Protein AF-A0A4U5NSZ7-F1 (afdb_monomer_lite)

Radius of gyration: 17.47 Å; chains: 1; bounding box: 36×19×52 Å

Organism: Steinernema carpocapsae (NCBI:txid34508)

Structure (mmCIF, N/CA/C/O backbone):
data_AF-A0A4U5NSZ7-F1
#
_entry.id   AF-A0A4U5NSZ7-F1
#
loop_
_atom_site.group_PDB
_atom_site.id
_atom_site.type_symbol
_atom_site.label_atom_id
_atom_site.label_alt_id
_atom_site.label_comp_id
_atom_site.label_asym_id
_atom_site.label_entity_id
_atom_site.label_seq_id
_atom_site.pdbx_PDB_ins_code
_atom_site.Cartn_x
_atom_site.Cartn_y
_atom_site.Cartn_z
_atom_site.occupancy
_atom_site.B_iso_or_equiv
_atom_site.auth_seq_id
_atom_site.auth_comp_id
_atom_site.auth_asym_id
_atom_site.auth_atom_id
_atom_site.pdbx_PDB_model_num
ATOM 1 N N . MET A 1 1 ? -10.128 0.109 -7.942 1.00 51.00 1 MET A N 1
ATOM 2 C CA . MET A 1 1 ? -8.758 -0.377 -8.231 1.00 51.00 1 MET A CA 1
ATOM 3 C C . MET A 1 1 ? -8.138 0.262 -9.471 1.00 51.00 1 MET A C 1
ATOM 5 O O . MET A 1 1 ? -7.003 0.685 -9.370 1.00 51.00 1 MET A O 1
ATOM 9 N N . LEU A 1 2 ? -8.832 0.401 -10.609 1.00 61.00 2 LEU A N 1
ATOM 10 C CA . LEU A 1 2 ? -8.241 0.990 -11.832 1.00 61.00 2 LEU A CA 1
ATOM 11 C C . LEU A 1 2 ? -7.739 2.442 -11.693 1.00 61.00 2 LEU A C 1
ATOM 13 O O . LEU A 1 2 ? -6.892 2.865 -12.471 1.00 61.00 2 LEU A O 1
ATOM 17 N N . GLU A 1 3 ? -8.242 3.204 -10.722 1.00 80.38 3 GLU A N 1
ATOM 18 C CA . GLU A 1 3 ? -7.818 4.593 -10.509 1.00 80.38 3 GLU A CA 1
ATOM 19 C C . GLU A 1 3 ? -6.402 4.701 -9.937 1.00 80.38 3 GLU A C 1
ATOM 21 O O . GLU A 1 3 ? -5.629 5.511 -10.434 1.00 80.38 3 GLU A O 1
ATOM 26 N N . ILE A 1 4 ? -6.019 3.835 -8.986 1.00 82.75 4 ILE A N 1
ATOM 27 C CA . ILE A 1 4 ? -4.679 3.905 -8.378 1.00 82.75 4 ILE A CA 1
ATOM 28 C C . ILE A 1 4 ? -3.584 3.597 -9.399 1.00 82.75 4 ILE A C 1
ATOM 30 O O . ILE A 1 4 ? -2.524 4.205 -9.371 1.00 82.75 4 ILE A O 1
ATOM 34 N N . ALA A 1 5 ? -3.866 2.705 -10.353 1.00 83.94 5 ALA A N 1
ATOM 35 C CA . ALA A 1 5 ? -2.917 2.338 -11.397 1.00 83.94 5 ALA A CA 1
ATOM 36 C C . ALA A 1 5 ? -2.542 3.526 -12.298 1.00 83.94 5 ALA A C 1
ATOM 38 O O . ALA A 1 5 ? -1.434 3.557 -12.818 1.00 83.94 5 ALA A O 1
ATOM 39 N N . LYS A 1 6 ? -3.440 4.511 -12.463 1.00 86.94 6 LYS A N 1
ATOM 40 C CA . LYS A 1 6 ? -3.156 5.745 -13.219 1.00 86.94 6 LYS A CA 1
ATOM 41 C C . LYS A 1 6 ? -2.273 6.725 -12.446 1.00 86.94 6 LYS A C 1
ATOM 43 O O . LYS A 1 6 ? -1.677 7.604 -13.055 1.00 86.94 6 LYS A O 1
ATOM 48 N N . GLU A 1 7 ? -2.240 6.599 -11.124 1.00 88.44 7 GLU A N 1
ATOM 49 C CA . GLU A 1 7 ? -1.436 7.428 -10.223 1.00 88.44 7 GLU A CA 1
ATOM 50 C C . GLU A 1 7 ? -0.058 6.794 -9.956 1.00 88.44 7 GLU A C 1
ATOM 52 O O . GLU A 1 7 ? 0.854 7.465 -9.475 1.00 88.44 7 GLU A O 1
ATOM 57 N N . CYS A 1 8 ? 0.113 5.510 -10.287 1.00 87.56 8 CYS A N 1
ATOM 58 C CA . CYS A 1 8 ? 1.393 4.827 -10.191 1.00 87.56 8 CYS A CA 1
ATOM 59 C C . CYS A 1 8 ? 2.401 5.357 -11.230 1.00 87.56 8 CYS A C 1
ATOM 61 O O . CYS A 1 8 ? 2.027 5.660 -12.366 1.00 87.56 8 CYS A O 1
ATOM 63 N N . PRO A 1 9 ? 3.700 5.388 -10.882 1.00 85.56 9 PRO A N 1
ATOM 64 C CA . PRO A 1 9 ? 4.779 5.557 -11.844 1.00 85.56 9 PRO A CA 1
ATOM 65 C C . PRO A 1 9 ? 4.662 4.601 -13.035 1.00 85.56 9 PRO A C 1
ATOM 67 O O . PRO A 1 9 ? 4.292 3.437 -12.877 1.00 85.56 9 PRO A O 1
ATOM 70 N N . THR A 1 10 ? 5.064 5.076 -14.217 1.00 84.38 10 THR A N 1
ATOM 71 C CA . THR A 1 10 ? 5.073 4.291 -15.464 1.00 84.38 10 THR A CA 1
ATOM 72 C C . THR A 1 10 ? 5.875 2.996 -15.339 1.00 84.38 10 THR A C 1
ATOM 74 O O . THR A 1 10 ? 5.532 1.990 -15.953 1.00 84.38 10 THR A O 1
ATOM 77 N N . VAL A 1 11 ? 6.948 3.026 -14.545 1.00 84.94 11 VAL A N 1
ATOM 78 C CA . VAL A 1 11 ? 7.776 1.864 -14.231 1.00 84.94 11 VAL A CA 1
ATOM 79 C C . VAL A 1 11 ? 7.714 1.637 -12.729 1.00 84.94 11 VAL A C 1
ATOM 81 O O . VAL A 1 11 ? 8.097 2.504 -11.947 1.00 84.94 11 VAL A O 1
ATOM 84 N N . MET A 1 12 ? 7.226 0.465 -12.342 1.00 88.75 12 MET A N 1
ATOM 85 C CA . MET A 1 12 ? 7.136 0.020 -10.958 1.00 88.75 12 MET A CA 1
ATOM 86 C C . MET A 1 12 ? 7.590 -1.434 -10.905 1.00 88.75 12 MET A C 1
ATOM 88 O O . MET A 1 12 ? 7.049 -2.280 -11.621 1.00 88.75 12 MET A O 1
ATOM 92 N N . SER A 1 13 ? 8.592 -1.734 -10.081 1.00 90.50 13 SER A N 1
ATOM 93 C CA . SER A 1 13 ? 9.014 -3.117 -9.877 1.00 90.50 13 SER A CA 1
ATOM 94 C C . SER A 1 13 ? 8.007 -3.873 -9.001 1.00 90.50 13 SER A C 1
ATOM 96 O O . SER A 1 13 ? 7.190 -3.283 -8.290 1.00 90.50 13 SER A O 1
ATOM 98 N N . GLY A 1 14 ? 8.092 -5.206 -8.986 1.00 91.06 14 GLY A N 1
ATOM 99 C CA . GLY A 1 14 ? 7.309 -6.009 -8.041 1.00 91.06 14 GLY A CA 1
ATOM 100 C C . GLY A 1 14 ? 7.608 -5.663 -6.574 1.00 91.06 14 GLY A C 1
ATOM 101 O O . GLY A 1 14 ? 6.707 -5.715 -5.738 1.00 91.06 14 GLY A O 1
ATOM 102 N N . ALA A 1 15 ? 8.845 -5.255 -6.265 1.00 91.75 15 ALA A N 1
ATOM 103 C CA . ALA A 1 15 ? 9.242 -4.828 -4.925 1.00 91.75 15 ALA A CA 1
ATOM 104 C C . ALA A 1 15 ? 8.604 -3.486 -4.540 1.00 91.75 15 ALA A C 1
ATOM 106 O O . ALA A 1 15 ? 8.133 -3.330 -3.412 1.00 91.75 15 ALA A O 1
ATOM 107 N N . ASP A 1 16 ? 8.522 -2.548 -5.486 1.00 92.56 16 ASP A N 1
ATOM 108 C CA . ASP A 1 16 ? 7.826 -1.276 -5.290 1.00 92.56 16 ASP A CA 1
ATOM 109 C C . ASP A 1 16 ? 6.337 -1.516 -5.027 1.00 92.56 16 ASP A C 1
ATOM 111 O O . ASP A 1 16 ? 5.796 -1.025 -4.037 1.00 92.56 16 ASP A O 1
ATOM 115 N N . LEU A 1 17 ? 5.682 -2.341 -5.851 1.00 93.06 17 LEU A N 1
ATOM 116 C CA . LEU A 1 17 ? 4.271 -2.680 -5.663 1.00 93.06 17 LEU A CA 1
ATOM 117 C C . LEU A 1 17 ? 4.024 -3.351 -4.305 1.00 93.06 17 LEU A C 1
ATOM 119 O O . LEU A 1 17 ? 3.083 -2.996 -3.595 1.00 93.06 17 LEU A O 1
ATOM 123 N N . TYR A 1 18 ? 4.881 -4.296 -3.913 1.00 94.00 18 TYR A N 1
ATOM 124 C CA . TYR A 1 18 ? 4.795 -4.923 -2.596 1.00 94.00 18 TYR A CA 1
ATOM 125 C C . TYR A 1 18 ? 4.946 -3.894 -1.468 1.00 94.00 18 TYR A C 1
ATOM 127 O O . TYR A 1 18 ? 4.151 -3.883 -0.528 1.00 94.00 18 TYR A O 1
ATOM 135 N N . SER A 1 19 ? 5.930 -2.998 -1.576 1.00 94.38 19 SER A N 1
ATOM 136 C CA . SER A 1 19 ? 6.166 -1.923 -0.609 1.00 94.38 19 SER A CA 1
ATOM 137 C C . SER A 1 19 ? 4.956 -0.992 -0.489 1.00 94.38 19 SER A C 1
ATOM 139 O O . SER A 1 19 ? 4.552 -0.668 0.630 1.00 94.38 19 SER A O 1
ATOM 141 N N . LEU A 1 20 ? 4.322 -0.631 -1.612 1.00 93.81 20 LEU A N 1
ATOM 142 C CA . LEU A 1 20 ? 3.099 0.175 -1.646 1.00 93.81 20 LEU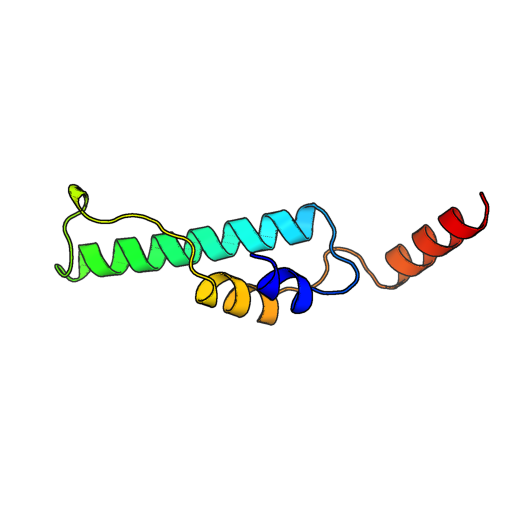 A CA 1
ATOM 143 C C . LEU A 1 20 ? 1.979 -0.470 -0.823 1.00 93.81 20 LEU A C 1
ATOM 145 O O . LEU A 1 20 ? 1.442 0.148 0.098 1.00 93.81 20 LEU A O 1
ATOM 149 N N . ILE A 1 21 ? 1.642 -1.722 -1.143 1.00 94.50 21 ILE A N 1
ATOM 150 C CA . ILE A 1 21 ? 0.543 -2.439 -0.488 1.00 94.50 21 ILE A CA 1
ATOM 151 C C . ILE A 1 21 ? 0.857 -2.691 0.987 1.00 94.50 21 ILE A C 1
ATOM 153 O O . ILE A 1 21 ? -0.004 -2.480 1.842 1.00 94.50 21 ILE A O 1
ATOM 157 N N . SER A 1 22 ? 2.089 -3.093 1.300 1.00 95.81 22 SER A N 1
ATOM 158 C CA . SER A 1 22 ? 2.529 -3.359 2.671 1.00 95.81 22 SER A CA 1
ATOM 159 C C . SER A 1 22 ? 2.413 -2.111 3.549 1.00 95.81 22 SER A C 1
ATOM 161 O O . SER A 1 22 ? 1.783 -2.149 4.607 1.00 95.81 22 SER A O 1
ATOM 163 N N . ARG A 1 23 ? 2.918 -0.965 3.078 1.00 95.94 23 ARG A N 1
ATOM 164 C CA . ARG A 1 23 ? 2.825 0.306 3.811 1.00 95.94 23 ARG A CA 1
ATOM 165 C C . ARG A 1 23 ? 1.380 0.777 3.966 1.00 95.94 23 ARG A C 1
ATOM 167 O O . ARG A 1 23 ? 0.992 1.149 5.067 1.00 95.94 23 ARG A O 1
ATOM 174 N N . ALA A 1 24 ? 0.563 0.705 2.913 1.00 96.00 24 ALA A N 1
ATOM 175 C CA . ALA A 1 24 ? -0.845 1.103 2.996 1.00 96.00 24 ALA A CA 1
ATOM 176 C C . ALA A 1 24 ? -1.646 0.202 3.954 1.00 96.00 24 ALA A C 1
ATOM 178 O O . ALA A 1 24 ? -2.542 0.670 4.654 1.00 96.00 24 ALA A O 1
ATOM 179 N N . THR A 1 25 ? -1.289 -1.083 4.026 1.00 96.75 25 THR A N 1
ATOM 180 C CA . THR A 1 25 ? -1.850 -2.022 5.006 1.00 96.75 25 THR A CA 1
ATOM 181 C C . THR A 1 25 ? -1.450 -1.639 6.425 1.00 96.75 25 THR A C 1
ATOM 183 O O . THR A 1 25 ? -2.303 -1.616 7.306 1.00 96.75 25 THR A O 1
ATOM 186 N N . MET A 1 26 ? -0.185 -1.278 6.650 1.00 96.94 26 MET A N 1
ATOM 187 C CA . MET A 1 26 ? 0.277 -0.829 7.966 1.00 96.94 26 MET A CA 1
ATOM 188 C C . MET A 1 26 ? -0.413 0.458 8.424 1.00 96.94 26 MET A C 1
ATOM 190 O O . MET A 1 26 ? -0.738 0.572 9.602 1.00 96.94 26 MET A O 1
ATOM 194 N N . GLU A 1 27 ? -0.712 1.392 7.517 1.00 96.12 27 GLU A N 1
ATOM 195 C CA . GLU A 1 27 ? -1.518 2.569 7.868 1.00 96.12 27 GLU A CA 1
ATOM 196 C C . GLU A 1 27 ? -2.961 2.190 8.234 1.00 96.12 27 GLU A C 1
ATOM 198 O O . GLU A 1 27 ? -3.488 2.675 9.236 1.00 96.12 27 GLU A O 1
ATOM 203 N N . ALA A 1 28 ? -3.584 1.258 7.505 1.00 96.00 28 ALA A N 1
ATOM 204 C CA . ALA A 1 28 ? -4.911 0.752 7.863 1.00 96.00 28 ALA A CA 1
ATOM 205 C C . ALA A 1 28 ? -4.919 0.083 9.251 1.00 96.00 28 ALA A C 1
ATOM 207 O O . ALA A 1 28 ? -5.844 0.301 10.036 1.00 96.00 28 ALA A O 1
ATOM 208 N N . VAL A 1 29 ? -3.872 -0.686 9.573 1.00 96.06 29 VAL A N 1
ATOM 209 C CA . VAL A 1 29 ? -3.674 -1.285 10.902 1.00 96.06 29 VAL A CA 1
ATOM 210 C C . VAL A 1 29 ? -3.492 -0.204 11.964 1.00 96.06 29 VAL A C 1
ATOM 212 O O . VAL A 1 29 ? -4.154 -0.256 12.995 1.00 96.06 29 VAL A O 1
ATOM 215 N N . ARG A 1 30 ? -2.649 0.806 11.720 1.00 95.56 30 ARG A N 1
ATOM 216 C CA . ARG A 1 30 ? -2.426 1.908 12.667 1.00 95.56 30 ARG A CA 1
ATOM 217 C C . ARG A 1 30 ? -3.728 2.641 12.990 1.00 95.56 30 ARG A C 1
ATOM 219 O O . ARG A 1 30 ? -3.999 2.910 14.155 1.00 95.56 30 ARG A O 1
ATOM 226 N N . VAL A 1 31 ? -4.548 2.931 11.979 1.00 95.06 31 VAL A N 1
ATOM 227 C CA . VAL A 1 31 ? -5.856 3.576 12.173 1.00 95.06 31 VAL A CA 1
ATOM 228 C C . VAL A 1 31 ? -6.811 2.676 12.958 1.00 95.06 31 VAL A C 1
ATOM 230 O O . VAL A 1 31 ? -7.510 3.160 13.845 1.00 95.06 31 VAL A O 1
ATOM 233 N N . ALA A 1 32 ? -6.843 1.378 12.654 1.00 94.62 32 ALA A N 1
ATOM 234 C CA . ALA A 1 32 ? -7.641 0.401 13.392 1.00 94.62 32 ALA A CA 1
ATOM 235 C C . ALA A 1 32 ? -7.256 0.360 14.881 1.00 94.62 32 ALA A C 1
ATOM 237 O O . ALA A 1 32 ? -8.129 0.493 15.736 1.00 94.62 32 ALA A O 1
ATOM 238 N N . VAL A 1 33 ? -5.959 0.262 15.181 1.00 95.38 33 VAL A N 1
ATOM 239 C CA . VAL A 1 33 ? -5.435 0.282 16.555 1.00 95.38 33 VAL A CA 1
ATOM 240 C C . VAL A 1 33 ? -5.790 1.592 17.258 1.00 95.38 33 VAL A C 1
ATOM 242 O O . VAL A 1 33 ? -6.326 1.553 18.360 1.00 95.38 33 VAL A O 1
ATOM 245 N N . GLY A 1 34 ? -5.604 2.742 16.603 1.00 95.31 34 GLY A N 1
ATOM 246 C CA . GLY A 1 34 ? -5.928 4.043 17.197 1.00 95.31 34 GLY A CA 1
ATOM 247 C C . GLY A 1 34 ? -7.402 4.193 17.595 1.00 95.31 34 GLY A C 1
ATOM 248 O O . GLY A 1 34 ? -7.703 4.803 18.620 1.00 95.31 34 GLY A O 1
ATOM 249 N N . LYS A 1 35 ? -8.330 3.591 16.838 1.00 94.38 35 LYS A N 1
ATOM 250 C CA . LYS A 1 35 ? -9.761 3.562 17.196 1.00 94.38 35 LYS A CA 1
ATOM 251 C C . LYS A 1 35 ? -10.044 2.713 18.430 1.00 94.38 35 LYS A C 1
ATOM 253 O O . LYS A 1 35 ? -10.884 3.095 19.241 1.00 94.38 35 LYS A O 1
ATOM 258 N N . ILE A 1 36 ? -9.350 1.584 18.564 1.00 95.31 36 ILE A N 1
ATOM 259 C CA . ILE A 1 36 ? -9.468 0.704 19.731 1.00 95.31 36 ILE A CA 1
ATOM 260 C C . ILE A 1 36 ? -8.926 1.423 20.968 1.00 95.31 36 ILE A C 1
ATOM 262 O O . ILE A 1 36 ? -9.617 1.517 21.977 1.00 95.31 36 ILE A O 1
ATOM 266 N N . GLU A 1 37 ? -7.730 2.007 20.871 1.00 96.31 37 GLU A N 1
ATOM 267 C CA . GLU A 1 37 ? -7.097 2.745 21.973 1.00 96.31 37 GLU A CA 1
ATOM 268 C C . GLU A 1 37 ? -7.915 3.966 22.421 1.00 96.31 37 GLU A C 1
ATOM 270 O O . GLU A 1 37 ? -7.892 4.334 23.595 1.00 96.31 37 GLU A O 1
ATOM 275 N N . SER A 1 38 ? -8.676 4.570 21.504 1.00 95.81 38 SER A N 1
ATOM 276 C CA . SER A 1 38 ? -9.546 5.719 21.785 1.00 95.81 38 SER A CA 1
ATOM 277 C C . SER A 1 38 ? -10.955 5.331 22.262 1.00 95.81 38 SER A C 1
ATOM 279 O O . SER A 1 38 ? -11.794 6.213 22.436 1.00 95.81 38 SER A O 1
ATOM 281 N N . ASN A 1 39 ? -11.241 4.037 22.480 1.00 93.38 39 ASN A N 1
ATOM 282 C CA . ASN A 1 39 ? -12.577 3.503 22.795 1.00 93.38 39 ASN A CA 1
ATOM 283 C C . ASN A 1 39 ? -13.666 3.853 21.753 1.00 93.38 39 ASN A C 1
ATOM 285 O O . ASN A 1 39 ? -14.858 3.839 22.062 1.00 93.38 39 ASN A O 1
ATOM 289 N N . GLU A 1 40 ? -13.284 4.147 20.508 1.00 92.56 40 GLU A N 1
ATOM 290 C CA . GLU A 1 40 ? -14.229 4.402 19.411 1.00 92.56 40 GLU A CA 1
ATOM 291 C C . GLU A 1 40 ? -14.756 3.103 18.784 1.00 92.56 40 GLU A C 1
ATOM 293 O O . GLU A 1 40 ? -15.786 3.112 18.108 1.00 92.56 40 GLU A O 1
ATOM 298 N N . ALA A 1 41 ? -14.050 1.986 18.980 1.00 91.31 41 ALA A N 1
ATOM 299 C CA . ALA A 1 41 ? -14.444 0.670 18.492 1.00 91.31 41 ALA A CA 1
ATOM 300 C C . ALA A 1 41 ? -13.855 -0.456 19.358 1.00 91.31 41 ALA A C 1
ATOM 302 O O . ALA A 1 41 ? -12.776 -0.302 19.926 1.00 91.31 41 ALA A O 1
ATOM 303 N N . ASN A 1 42 ? -14.533 -1.605 19.422 1.00 91.12 42 ASN A N 1
ATOM 304 C CA . ASN A 1 42 ? -13.988 -2.805 20.061 1.00 91.12 42 ASN A CA 1
ATOM 305 C C . ASN A 1 42 ? -13.127 -3.600 19.081 1.00 91.12 42 ASN A C 1
ATOM 307 O O . ASN A 1 42 ? -13.391 -3.616 17.880 1.00 91.12 42 ASN A O 1
ATOM 311 N N . GLU A 1 43 ? -12.163 -4.354 19.604 1.00 89.50 43 GLU A N 1
ATOM 312 C CA . GLU A 1 43 ? -11.302 -5.232 18.803 1.00 89.50 43 GLU A CA 1
ATOM 313 C C . GLU A 1 43 ? -12.098 -6.233 17.943 1.00 89.50 43 GLU A C 1
ATOM 315 O O . GLU A 1 43 ? -11.727 -6.491 16.802 1.00 89.50 43 GLU A O 1
ATOM 320 N N . SER A 1 44 ? -13.238 -6.730 18.440 1.00 90.12 44 SER A N 1
ATOM 321 C CA . SER A 1 44 ? -14.125 -7.643 17.701 1.00 90.12 44 SER A CA 1
ATOM 322 C C . SER A 1 44 ? -14.819 -7.009 16.495 1.00 90.12 44 SER A C 1
ATOM 324 O O . SER A 1 44 ? -15.243 -7.726 15.589 1.00 90.12 44 SER A O 1
ATOM 326 N N . ASP A 1 45 ? -14.950 -5.683 16.489 1.00 86.81 45 ASP A N 1
ATOM 327 C CA . ASP A 1 45 ? -15.800 -4.947 15.550 1.00 86.81 45 ASP A CA 1
ATOM 328 C C . ASP A 1 45 ? -14.966 -4.198 14.495 1.00 86.81 45 ASP A C 1
ATOM 330 O O . ASP A 1 45 ? -15.493 -3.704 13.494 1.00 86.81 45 ASP A O 1
ATOM 334 N N . VAL A 1 46 ? -13.647 -4.108 14.697 1.00 89.12 46 VAL A N 1
ATO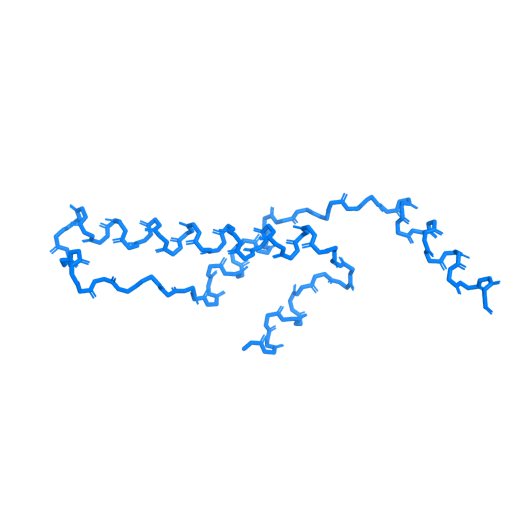M 335 C CA . VAL A 1 46 ? -12.740 -3.386 13.805 1.00 89.12 46 VAL A CA 1
ATOM 336 C C . VAL A 1 46 ? -12.291 -4.272 12.648 1.00 89.12 46 VAL A C 1
ATOM 338 O O . VAL A 1 46 ? -11.559 -5.244 12.806 1.00 89.12 46 VAL A O 1
ATOM 341 N N . SER A 1 47 ? -12.676 -3.875 11.436 1.00 91.12 47 SER A N 1
ATOM 342 C CA . SER A 1 47 ? -12.165 -4.460 10.198 1.00 91.12 47 SER A CA 1
ATOM 343 C C . SER A 1 47 ? -10.973 -3.663 9.667 1.00 91.12 47 SER A C 1
ATOM 345 O O . SER A 1 47 ? -11.061 -2.448 9.462 1.00 91.12 47 SER A O 1
ATOM 347 N N . ILE A 1 48 ? -9.865 -4.350 9.379 1.00 92.44 48 ILE A N 1
ATOM 348 C CA . ILE A 1 48 ? -8.719 -3.758 8.683 1.00 92.44 48 ILE A CA 1
ATOM 349 C C . ILE A 1 48 ? -9.041 -3.724 7.189 1.00 92.44 48 ILE A C 1
ATOM 351 O O . ILE A 1 48 ? -8.952 -4.730 6.489 1.00 92.44 48 ILE A O 1
ATOM 355 N N . THR A 1 49 ? -9.421 -2.548 6.696 1.00 92.06 49 THR A N 1
ATOM 356 C CA . THR A 1 49 ? -9.694 -2.317 5.274 1.00 92.06 49 THR A CA 1
ATOM 357 C C . THR A 1 49 ? -8.718 -1.292 4.718 1.00 92.06 49 THR A C 1
ATOM 359 O O . THR A 1 49 ? -8.681 -0.145 5.167 1.00 92.06 49 THR A O 1
ATOM 362 N N . VAL A 1 50 ? -7.950 -1.687 3.701 1.00 93.00 50 VAL A N 1
ATOM 363 C CA . VAL A 1 50 ? -7.063 -0.768 2.983 1.00 93.00 50 VAL A CA 1
ATOM 364 C C . VAL A 1 50 ? -7.902 0.145 2.099 1.00 93.00 50 VAL A C 1
ATOM 366 O O . VAL A 1 50 ? -8.512 -0.288 1.121 1.00 93.00 50 VAL A O 1
ATOM 369 N N . LYS A 1 51 ? -7.931 1.428 2.451 1.00 93.25 51 LYS A N 1
ATOM 370 C CA . LYS A 1 51 ? -8.612 2.465 1.681 1.00 93.25 51 LYS A CA 1
ATOM 371 C C . LYS A 1 51 ? -7.689 3.070 0.627 1.00 93.25 51 LYS A C 1
ATOM 373 O O . LYS A 1 51 ? -6.468 3.091 0.771 1.00 93.25 51 LYS A O 1
ATOM 378 N N . MET A 1 52 ? -8.302 3.644 -0.405 1.00 92.75 52 MET A N 1
ATOM 379 C CA . MET A 1 52 ? -7.596 4.377 -1.461 1.00 92.75 52 MET A CA 1
ATOM 380 C C . MET A 1 52 ? -6.758 5.546 -0.927 1.00 92.75 52 MET A C 1
ATOM 382 O O . MET A 1 52 ? -5.693 5.813 -1.469 1.00 92.75 52 MET A O 1
ATOM 386 N N . GLU A 1 53 ? -7.203 6.215 0.140 1.00 93.69 53 GLU A N 1
ATOM 387 C CA . GLU A 1 53 ? -6.456 7.310 0.777 1.00 93.69 53 GLU A CA 1
ATOM 388 C C . GLU A 1 53 ? -5.071 6.865 1.277 1.00 93.69 53 GLU A C 1
ATOM 390 O O . GLU A 1 53 ? -4.089 7.558 1.021 1.00 93.69 53 GLU A O 1
ATOM 395 N N . TYR A 1 54 ? -4.960 5.667 1.865 1.00 94.44 54 TYR A N 1
ATOM 396 C CA . TYR A 1 54 ? -3.684 5.123 2.342 1.00 94.44 54 TYR A CA 1
ATOM 397 C C . TYR A 1 54 ? -2.746 4.779 1.184 1.00 94.44 54 TYR A C 1
ATOM 399 O O . TYR A 1 54 ? -1.547 5.032 1.254 1.00 94.44 54 TYR A O 1
ATOM 407 N N . LEU A 1 55 ? -3.290 4.244 0.087 1.00 94.06 55 LEU A N 1
ATOM 408 C CA . LEU A 1 55 ? -2.506 3.963 -1.118 1.00 94.06 55 LEU A CA 1
ATOM 409 C C . LEU A 1 55 ? -1.944 5.251 -1.729 1.00 94.06 55 LEU A C 1
ATOM 411 O O . LEU A 1 55 ? -0.761 5.303 -2.057 1.00 94.06 55 LEU A O 1
ATOM 415 N N . ARG A 1 56 ? -2.766 6.301 -1.842 1.00 94.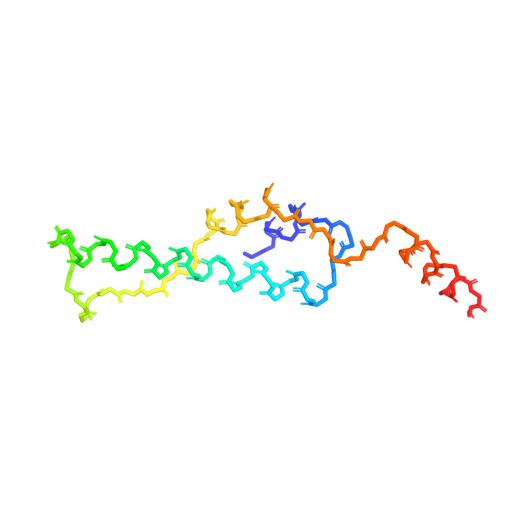00 56 ARG A N 1
ATOM 416 C CA . ARG A 1 56 ? -2.337 7.607 -2.365 1.00 94.00 56 ARG A CA 1
ATOM 417 C C . ARG A 1 56 ? -1.274 8.252 -1.492 1.00 94.00 56 ARG A C 1
ATOM 419 O O . ARG A 1 56 ? -0.260 8.718 -2.005 1.00 94.00 56 ARG A O 1
ATOM 426 N N . GLU A 1 57 ? -1.477 8.242 -0.178 1.00 93.56 57 GLU A N 1
ATOM 427 C CA . GLU A 1 57 ? -0.501 8.788 0.761 1.00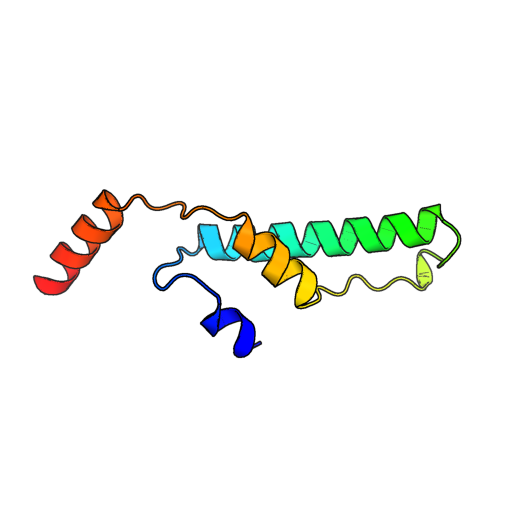 93.56 57 GLU A CA 1
ATOM 428 C C . GLU A 1 57 ? 0.855 8.089 0.622 1.00 93.56 57 GLU A C 1
ATOM 430 O O . GLU A 1 57 ? 1.891 8.750 0.531 1.00 93.56 57 GLU A O 1
ATOM 435 N N . VAL A 1 58 ? 0.861 6.757 0.546 1.00 93.69 58 VAL A N 1
ATOM 436 C CA . VAL A 1 58 ? 2.099 5.995 0.374 1.00 93.69 58 VAL A CA 1
ATOM 437 C C . VAL A 1 58 ? 2.748 6.284 -0.979 1.00 93.69 58 VAL A C 1
ATOM 439 O O . VAL A 1 58 ? 3.955 6.522 -1.009 1.00 93.69 58 VAL A O 1
ATOM 442 N N . LEU A 1 59 ? 1.978 6.332 -2.073 1.00 92.12 59 LEU A N 1
ATOM 443 C CA . LEU A 1 59 ? 2.500 6.644 -3.410 1.00 92.12 59 LEU A CA 1
ATOM 444 C C . LEU A 1 59 ? 3.263 7.972 -3.439 1.00 92.12 59 LEU A C 1
ATOM 446 O O . LEU A 1 59 ? 4.351 8.029 -4.004 1.00 92.12 59 LEU A O 1
ATOM 450 N N . THR A 1 60 ? 2.750 9.018 -2.780 1.00 90.69 60 THR A N 1
ATOM 451 C CA . THR A 1 60 ? 3.434 10.328 -2.735 1.00 90.69 60 THR A CA 1
ATOM 452 C C . THR A 1 60 ? 4.785 10.305 -2.018 1.00 90.69 60 THR A C 1
ATOM 454 O O . THR A 1 60 ? 5.602 11.200 -2.218 1.00 90.69 60 THR 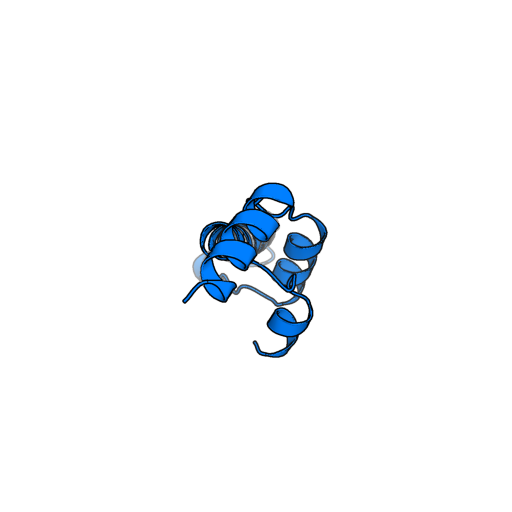A O 1
ATOM 457 N N . LYS A 1 61 ? 5.034 9.288 -1.186 1.00 90.19 61 LYS A N 1
ATOM 458 C CA . LYS A 1 61 ? 6.251 9.140 -0.375 1.00 90.19 61 LYS A CA 1
ATOM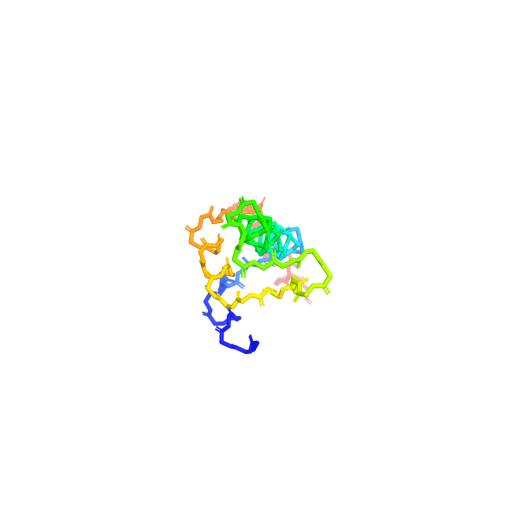 459 C C . LYS A 1 61 ? 7.190 8.056 -0.909 1.00 90.19 61 LYS A C 1
ATOM 461 O O . LYS A 1 61 ? 8.221 7.788 -0.290 1.00 90.19 61 LYS A O 1
ATOM 466 N N . MET A 1 62 ? 6.825 7.380 -1.995 1.00 87.94 62 MET A N 1
ATOM 467 C CA . MET A 1 62 ? 7.606 6.280 -2.547 1.00 87.94 62 MET A CA 1
ATOM 468 C C . MET A 1 62 ? 8.657 6.764 -3.540 1.00 87.94 62 MET A C 1
ATOM 470 O O . MET A 1 62 ? 8.405 7.606 -4.396 1.00 87.94 62 MET A O 1
ATOM 474 N N . SER A 1 63 ? 9.832 6.152 -3.454 1.00 85.25 63 SER A N 1
ATOM 475 C CA . SER A 1 63 ? 10.891 6.222 -4.454 1.00 85.25 63 SER A CA 1
ATOM 476 C C . SER A 1 63 ? 10.988 4.880 -5.171 1.00 85.25 63 SER A C 1
ATOM 478 O O . SER A 1 63 ? 10.903 3.843 -4.513 1.00 85.25 63 SER A O 1
ATOM 480 N N . SER A 1 64 ? 11.204 4.905 -6.487 1.00 85.25 64 SER A N 1
ATOM 481 C CA . SER A 1 64 ? 11.505 3.701 -7.271 1.00 85.25 64 SER A CA 1
ATOM 482 C C . SER A 1 64 ? 12.700 2.959 -6.674 1.00 85.25 64 SER A C 1
ATOM 484 O O . SER A 1 64 ? 13.719 3.580 -6.364 1.00 85.25 64 SER A O 1
ATOM 486 N N . SER A 1 65 ? 12.592 1.638 -6.542 1.00 88.38 65 SER A N 1
ATOM 487 C CA . SER A 1 65 ? 13.722 0.786 -6.172 1.00 88.38 65 SER A CA 1
ATOM 488 C C . SER A 1 65 ? 14.738 0.624 -7.304 1.00 88.38 65 SER A C 1
ATOM 490 O O . SER A 1 65 ? 15.861 0.204 -7.051 1.00 88.38 65 SER A O 1
ATOM 492 N N . LEU A 1 66 ? 14.338 0.905 -8.549 1.00 86.31 66 LEU A N 1
ATOM 493 C CA . LEU A 1 66 ? 15.211 0.882 -9.721 1.00 86.31 66 LEU A CA 1
ATOM 494 C C . LEU A 1 66 ? 15.774 2.275 -9.990 1.00 86.31 66 LEU A C 1
ATOM 496 O O . LEU A 1 66 ? 15.019 3.257 -9.986 1.00 86.31 66 LEU A O 1
ATOM 500 N N . SER A 1 67 ? 17.076 2.348 -10.275 1.00 87.25 67 SER A N 1
ATOM 501 C CA . SER A 1 67 ? 17.695 3.595 -10.712 1.00 87.25 67 SER A CA 1
ATOM 502 C C . SER A 1 67 ? 17.317 3.917 -12.167 1.00 87.25 67 SER A C 1
ATOM 504 O O . SER A 1 67 ? 16.945 3.024 -12.939 1.00 87.25 67 SER A O 1
ATOM 506 N N . PRO A 1 68 ? 17.429 5.186 -12.595 1.00 84.81 68 PRO A N 1
ATOM 507 C CA . PRO A 1 68 ? 17.266 5.542 -14.001 1.00 84.81 68 PRO A CA 1
ATOM 508 C C . PRO A 1 68 ? 18.241 4.798 -14.929 1.00 84.81 68 PRO A C 1
ATOM 510 O O . PRO A 1 68 ? 17.870 4.486 -16.063 1.00 84.81 68 PRO A O 1
ATOM 513 N N . GLU A 1 69 ? 19.461 4.488 -14.464 1.00 87.88 69 GLU A N 1
ATOM 514 C CA . GLU A 1 69 ? 20.434 3.731 -15.262 1.00 87.88 69 GLU A CA 1
ATOM 515 C C . GLU A 1 69 ? 19.974 2.291 -15.495 1.00 87.88 69 GLU A C 1
ATOM 517 O O . GLU A 1 69 ? 20.048 1.808 -16.626 1.00 87.88 69 GLU A O 1
ATOM 522 N N . ASP A 1 70 ? 19.441 1.632 -14.461 1.00 86.31 70 ASP A N 1
ATOM 523 C CA . ASP A 1 70 ? 18.898 0.276 -14.570 1.00 86.31 70 ASP A CA 1
ATOM 524 C C . ASP A 1 70 ? 17.743 0.232 -15.574 1.00 86.31 70 ASP A C 1
ATOM 526 O O . ASP A 1 70 ? 17.703 -0.623 -16.460 1.00 86.31 70 ASP A O 1
ATOM 530 N N . ILE A 1 71 ? 16.826 1.201 -15.495 1.00 85.12 71 ILE A N 1
ATOM 531 C CA . ILE A 1 71 ? 15.684 1.301 -16.414 1.00 85.12 71 ILE A CA 1
ATOM 532 C C . ILE A 1 71 ? 16.168 1.461 -17.862 1.00 85.12 71 ILE A C 1
ATOM 534 O O . ILE A 1 71 ? 15.674 0.769 -18.760 1.00 85.12 71 ILE A O 1
ATOM 538 N N . ALA A 1 72 ? 17.147 2.337 -18.103 1.00 85.94 72 ALA A N 1
ATOM 539 C CA . ALA A 1 72 ? 17.722 2.542 -19.430 1.00 85.94 72 ALA A CA 1
ATOM 540 C C . ALA A 1 72 ? 18.437 1.281 -19.943 1.00 85.94 72 ALA A C 1
ATOM 542 O O . ALA A 1 72 ? 18.274 0.900 -21.107 1.00 85.94 72 ALA A O 1
ATOM 543 N N . HIS A 1 73 ? 19.182 0.601 -19.068 1.00 87.50 73 HIS A N 1
ATOM 544 C CA . HIS A 1 73 ? 19.882 -0.633 -19.394 1.00 87.50 73 HIS A CA 1
ATOM 545 C C . HIS A 1 73 ? 18.906 -1.733 -19.826 1.00 87.50 73 HIS A C 1
ATOM 547 O O . HIS A 1 73 ? 19.027 -2.245 -20.943 1.00 87.50 73 HIS A O 1
ATOM 553 N N . TYR A 1 74 ? 17.891 -2.040 -19.013 1.00 84.50 74 TYR A N 1
ATOM 554 C CA . TYR A 1 74 ? 16.911 -3.083 -19.331 1.00 84.50 74 TYR A CA 1
ATOM 555 C C . TYR A 1 74 ? 16.084 -2.755 -20.580 1.00 84.50 74 TYR A C 1
ATOM 557 O O . TYR A 1 74 ? 15.872 -3.630 -21.420 1.00 84.50 74 TYR A O 1
ATOM 565 N N . SER A 1 75 ? 15.706 -1.487 -20.770 1.00 83.56 75 SER A N 1
ATOM 566 C CA . SER A 1 75 ? 14.995 -1.049 -21.982 1.00 83.56 75 SER A CA 1
ATOM 567 C C . SER A 1 75 ? 15.831 -1.277 -23.250 1.00 83.56 75 SER A C 1
ATOM 569 O O . SER A 1 75 ? 15.310 -1.669 -24.293 1.00 83.56 75 SER A O 1
ATOM 571 N N . SER A 1 76 ? 17.152 -1.080 -23.168 1.00 86.06 76 SER A N 1
ATOM 572 C CA . SER A 1 76 ? 18.061 -1.309 -24.298 1.00 86.06 76 SER A CA 1
ATOM 573 C C . SER A 1 76 ? 18.236 -2.791 -24.652 1.00 86.06 76 SER A C 1
ATOM 575 O O . SER A 1 76 ? 18.493 -3.109 -25.813 1.00 86.06 76 SER A O 1
ATOM 577 N N . LEU A 1 77 ? 18.090 -3.694 -23.674 1.00 85.50 77 LEU A N 1
ATOM 578 C CA . LEU A 1 77 ? 18.134 -5.141 -23.895 1.00 85.50 77 LEU A CA 1
ATOM 579 C C . LEU A 1 77 ? 16.869 -5.629 -24.603 1.00 85.50 77 LEU A C 1
ATOM 581 O O . LEU A 1 77 ? 16.957 -6.462 -25.500 1.00 85.50 77 LEU A O 1
ATOM 585 N N . GLN A 1 78 ? 15.712 -5.071 -24.247 1.00 78.50 78 GLN A N 1
ATOM 586 C CA . GLN A 1 78 ? 14.430 -5.442 -24.842 1.00 78.50 78 GLN A CA 1
ATOM 587 C C . GLN A 1 78 ? 14.326 -5.046 -26.325 1.00 78.50 78 GLN A C 1
ATOM 589 O O . GLN A 1 78 ? 13.722 -5.772 -27.101 1.00 78.50 78 GLN A O 1
ATOM 594 N N . ASN A 1 79 ? 14.972 -3.948 -26.736 1.00 68.94 79 ASN A N 1
ATOM 595 C CA . ASN A 1 79 ? 15.010 -3.491 -28.134 1.00 68.94 79 ASN A CA 1
ATOM 596 C C . ASN A 1 79 ? 16.004 -4.258 -29.033 1.00 68.94 79 ASN A C 1
ATOM 598 O O . ASN A 1 79 ? 16.117 -3.948 -30.218 1.00 68.94 79 ASN A O 1
ATOM 602 N N . LYS A 1 80 ? 16.779 -5.198 -28.477 1.00 58.84 80 LYS A N 1
ATOM 603 C CA . LYS A 1 80 ? 17.764 -6.010 -29.217 1.00 58.84 80 LYS A CA 1
ATOM 604 C C . LYS A 1 80 ? 17.271 -7.426 -29.540 1.00 58.84 80 LYS A C 1
ATOM 606 O O . LYS A 1 80 ? 18.035 -8.193 -30.126 1.00 58.84 80 LYS A O 1
ATOM 611 N N . VAL A 1 81 ? 16.042 -7.759 -29.149 1.00 46.00 81 VAL A N 1
ATOM 612 C CA . VAL A 1 81 ? 15.350 -9.025 -29.442 1.00 46.00 81 VAL A CA 1
ATOM 613 C C . VAL A 1 81 ? 14.249 -8.751 -30.454 1.00 46.00 81 VAL A C 1
ATOM 615 O O . VAL A 1 81 ? 14.104 -9.575 -31.381 1.00 46.00 81 VAL A O 1
#

pLDDT: mean 88.56, std 9.33, range [46.0, 96.94]

Secondary structure (DSSP, 8-state):
-HHHHHHS-SS--HHHHHHHHHHHHHHHHHHHHHHHHTTSS-TTT------HHHHHHHHHT---SS-HHHHHHHHHHHTT-

Sequence (81 aa):
MLEIAKECPTVMSGADLYSLISRATMEAVRVAVGKIESNEANESDVSITVKMEYLREVLTKMSSSLSPEDIAHYSSLQNKV

Foldseek 3Di:
DVVLVVVADPDADPVRVVQLVVQLLVVLVVVQVVCCVVVVDPPVGGDSDRDPVSSNVSRVVDDHPDDPVRVVVVVVVVVVD